Protein AF-A0A2T6GJI1-F1 (afdb_monomer_lite)

pLDDT: mean 80.21, std 15.68, range [46.25, 97.94]

Secondary structure (DSSP, 8-state):
--HHHHHHHHHHHHHHHTTSSS---EEEE------TTT--SGGGS-TT-EEEEEEEETTEEEEEEEETTTS-HHHHHHHHHHHHHHHHHHH-S-S-PPPEEEEEESSPPTTPEEP-PPPTT--HHHHHHHHHHHHHHHHHH--

Sequence (143 aa):
MSIKSLKAELQRIAQKIGAADETVLLIVLAVIRANVSELKTEEDFPKTAGHHADYRIQGRNVSLFFPFAEMDSDQCEQMAKAIIVHTRQVERAGRNPQVGILEMRVSAAEGAWIVTWPPEGVTVEQHAAEQYRLIVEARNEHP

Structure (mmCIF, N/CA/C/O backbone):
data_AF-A0A2T6GJI1-F1
#
_entry.id   AF-A0A2T6GJI1-F1
#
loop_
_atom_site.group_PDB
_atom_site.id
_atom_site.type_symbol
_atom_site.label_atom_id
_atom_site.label_alt_id
_atom_site.label_comp_id
_atom_site.label_asym_id
_atom_site.label_entity_id
_atom_site.label_seq_id
_atom_site.pdbx_PDB_ins_code
_atom_site.Cartn_x
_atom_site.Cartn_y
_atom_site.Cartn_z
_atom_site.occupancy
_atom_site.B_iso_or_equiv
_atom_site.auth_seq_id
_atom_site.auth_comp_id
_atom_site.auth_asym_id
_atom_site.auth_atom_id
_atom_site.pdbx_PDB_model_num
ATOM 1 N N . MET A 1 1 ? 25.990 1.346 15.422 1.00 55.34 1 MET A N 1
ATOM 2 C CA . MET A 1 1 ? 24.516 1.208 15.495 1.00 55.34 1 MET A CA 1
ATOM 3 C C . MET A 1 1 ? 24.076 0.344 14.317 1.00 55.34 1 MET A C 1
ATOM 5 O O . MET A 1 1 ? 24.606 0.552 13.236 1.00 55.34 1 MET A O 1
ATOM 9 N N . SER A 1 2 ? 23.216 -0.661 14.506 1.00 75.62 2 SER A N 1
ATOM 10 C CA . SER A 1 2 ? 22.796 -1.540 13.397 1.00 75.62 2 SER A CA 1
ATOM 11 C C . SER A 1 2 ? 21.631 -0.927 12.607 1.00 75.62 2 SER A C 1
ATOM 13 O O . SER A 1 2 ? 20.851 -0.165 13.177 1.00 75.62 2 SER A O 1
ATOM 15 N N . ILE A 1 3 ? 21.454 -1.301 11.333 1.00 69.69 3 ILE A N 1
ATOM 16 C CA . ILE A 1 3 ? 20.272 -0.918 10.530 1.00 69.69 3 ILE A CA 1
ATOM 17 C C . ILE A 1 3 ? 18.975 -1.321 11.242 1.00 69.69 3 ILE A C 1
ATOM 19 O O . ILE A 1 3 ? 18.014 -0.560 11.264 1.00 69.69 3 ILE A O 1
ATOM 23 N N . LYS A 1 4 ? 18.967 -2.488 11.899 1.00 70.44 4 LYS A N 1
ATOM 24 C CA . LYS A 1 4 ? 17.832 -2.957 12.702 1.00 70.44 4 LYS A CA 1
ATOM 25 C C . LYS A 1 4 ? 17.508 -1.994 13.851 1.00 70.44 4 LYS A C 1
ATOM 27 O O . LYS A 1 4 ? 16.344 -1.701 14.091 1.00 70.44 4 LYS A O 1
ATOM 32 N N . SER A 1 5 ? 18.533 -1.482 14.532 1.00 70.19 5 SER A N 1
ATOM 33 C CA . SER A 1 5 ? 18.380 -0.506 15.619 1.00 70.19 5 SER A CA 1
ATOM 34 C C . SER A 1 5 ? 17.867 0.844 15.109 1.00 70.19 5 SER A C 1
ATOM 36 O O . SER A 1 5 ? 17.017 1.441 15.756 1.00 70.19 5 SER A O 1
ATOM 38 N N . LEU A 1 6 ? 18.336 1.299 13.940 1.00 73.06 6 LEU A N 1
ATOM 39 C CA . LEU A 1 6 ? 17.860 2.536 13.312 1.00 73.06 6 LEU A CA 1
ATOM 40 C C . LEU A 1 6 ? 16.391 2.427 12.879 1.00 73.06 6 LEU A C 1
ATOM 42 O O . LEU A 1 6 ? 15.604 3.320 13.178 1.00 73.06 6 LEU A O 1
ATOM 46 N N . LYS A 1 7 ? 16.004 1.313 12.239 1.00 71.38 7 LYS A N 1
ATOM 47 C CA . LYS A 1 7 ? 14.605 1.038 11.870 1.00 71.38 7 LYS A CA 1
ATOM 48 C C . LYS A 1 7 ? 13.686 1.062 13.093 1.00 71.38 7 LYS A C 1
ATOM 50 O O . LYS A 1 7 ? 12.676 1.756 13.083 1.00 71.38 7 LYS A O 1
ATOM 55 N N . ALA A 1 8 ? 14.069 0.362 14.162 1.00 76.56 8 ALA A N 1
ATOM 56 C CA . ALA A 1 8 ? 13.293 0.327 15.401 1.00 76.56 8 ALA A CA 1
ATOM 57 C C . ALA A 1 8 ? 13.140 1.722 16.032 1.00 76.56 8 ALA A C 1
ATOM 59 O O . ALA A 1 8 ? 12.070 2.071 16.527 1.00 76.56 8 ALA A O 1
ATOM 60 N N . GLU A 1 9 ? 14.191 2.540 15.984 1.00 76.75 9 GLU A N 1
ATOM 61 C CA . GLU A 1 9 ? 14.157 3.897 16.525 1.00 76.75 9 GLU A CA 1
ATOM 62 C C . GLU A 1 9 ? 13.273 4.835 15.692 1.00 76.75 9 GLU A C 1
ATOM 64 O O . GLU A 1 9 ? 12.490 5.599 16.255 1.00 76.75 9 GLU A O 1
ATOM 69 N N . LEU A 1 10 ? 13.321 4.731 14.361 1.00 75.56 10 LEU A N 1
ATOM 70 C CA . LEU A 1 10 ? 12.431 5.473 13.467 1.00 75.56 10 LEU A CA 1
ATOM 71 C C . LEU A 1 10 ? 10.966 5.079 13.666 1.00 75.56 10 LEU A C 1
ATOM 73 O O . LEU A 1 10 ? 10.119 5.960 13.779 1.00 75.56 10 LEU A O 1
ATOM 77 N N . GLN A 1 11 ? 10.670 3.783 13.798 1.00 72.44 11 GLN A N 1
ATOM 78 C CA . GLN A 1 11 ? 9.326 3.298 14.132 1.00 72.44 11 GLN A CA 1
ATOM 79 C C . GLN A 1 11 ? 8.842 3.870 15.474 1.00 72.44 11 GLN A C 1
ATOM 81 O O . GLN A 1 11 ? 7.715 4.357 15.582 1.00 72.44 11 GLN A O 1
ATOM 86 N N . ARG A 1 12 ? 9.7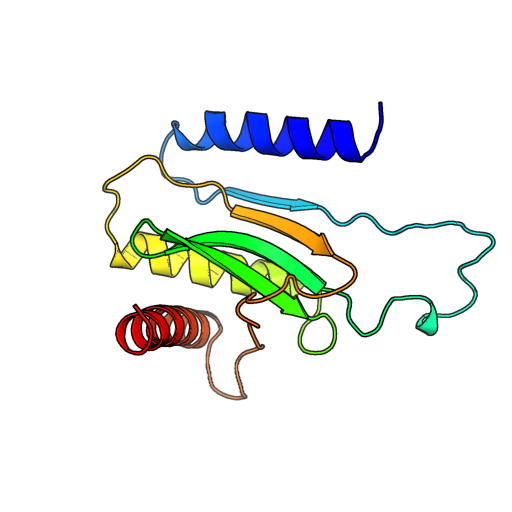11 3.884 16.493 1.00 75.88 12 ARG A N 1
ATOM 87 C CA . ARG A 1 12 ? 9.413 4.453 17.815 1.00 75.88 12 ARG A CA 1
ATOM 88 C C . ARG A 1 12 ? 9.153 5.961 17.757 1.00 75.88 12 ARG A C 1
ATOM 90 O O . ARG A 1 12 ? 8.267 6.455 18.451 1.00 75.88 12 ARG A O 1
ATOM 97 N N . ILE A 1 13 ? 9.922 6.704 16.962 1.00 75.19 13 ILE A N 1
ATOM 98 C CA . ILE A 1 13 ? 9.742 8.151 16.775 1.00 75.19 13 ILE A CA 1
ATOM 99 C C . ILE A 1 13 ? 8.456 8.434 15.991 1.00 75.19 13 ILE A C 1
ATOM 101 O O . ILE A 1 13 ? 7.673 9.286 16.403 1.00 75.19 13 ILE A O 1
ATOM 105 N N . ALA A 1 14 ? 8.184 7.683 14.925 1.00 70.75 14 ALA A N 1
ATOM 106 C CA . ALA A 1 14 ? 6.967 7.796 14.126 1.00 70.75 14 ALA A CA 1
ATOM 107 C C . ALA A 1 14 ? 5.696 7.620 14.977 1.00 70.75 14 ALA A C 1
ATOM 109 O O . ALA A 1 14 ? 4.764 8.416 14.875 1.00 70.75 14 ALA A O 1
ATOM 110 N N . GLN A 1 15 ? 5.690 6.650 15.898 1.00 67.50 15 GLN A N 1
ATOM 111 C CA . GLN A 1 15 ? 4.593 6.463 16.858 1.00 67.50 15 GLN A CA 1
ATOM 112 C C . GLN A 1 15 ? 4.361 7.681 17.767 1.00 67.50 15 GLN A C 1
ATOM 114 O O . GLN A 1 15 ? 3.228 7.925 18.174 1.00 67.50 15 GLN A O 1
ATOM 119 N N . LYS A 1 16 ? 5.410 8.454 18.080 1.00 67.62 16 LYS A N 1
ATOM 120 C CA . LYS A 1 16 ? 5.301 9.692 18.869 1.00 67.62 16 LYS A CA 1
ATOM 121 C C . LYS A 1 16 ? 4.834 10.885 18.036 1.00 67.62 16 LYS A C 1
ATOM 123 O O . LYS A 1 16 ? 4.122 11.731 18.564 1.00 67.62 16 LYS A O 1
ATOM 128 N N . ILE A 1 17 ? 5.232 10.960 16.762 1.00 66.62 17 ILE A N 1
ATOM 129 C CA . ILE A 1 17 ? 4.859 12.061 15.856 1.00 66.62 17 ILE A CA 1
ATOM 130 C C . ILE A 1 17 ? 3.382 11.987 15.456 1.00 66.62 17 ILE A C 1
ATOM 132 O O . ILE A 1 17 ? 2.751 13.029 15.325 1.00 66.62 17 ILE A O 1
ATOM 136 N N . GLY A 1 18 ? 2.792 10.788 15.371 1.00 55.28 18 GLY A N 1
ATOM 137 C CA . GLY A 1 18 ? 1.354 10.591 15.119 1.00 55.28 18 GLY A CA 1
ATOM 138 C C . GLY A 1 18 ? 0.394 11.202 16.160 1.00 55.28 18 GLY A C 1
ATOM 139 O O . GLY A 1 18 ? -0.801 10.925 16.120 1.00 55.28 18 GLY A O 1
ATOM 140 N N . ALA A 1 19 ? 0.901 11.998 17.108 1.00 51.59 19 ALA A N 1
ATOM 141 C CA . ALA A 1 19 ? 0.148 12.761 18.099 1.00 51.59 19 ALA A CA 1
ATOM 142 C C . ALA A 1 19 ? 0.128 14.288 17.839 1.00 51.59 19 ALA A C 1
ATOM 144 O O . ALA A 1 19 ? -0.536 14.997 18.588 1.00 51.59 19 ALA A O 1
ATOM 145 N N . ALA A 1 20 ? 0.836 14.799 16.820 1.00 47.22 20 ALA A N 1
ATOM 146 C CA . ALA A 1 20 ? 0.868 16.223 16.459 1.00 47.22 20 ALA A CA 1
ATOM 147 C C . ALA A 1 20 ? 0.241 16.470 15.068 1.00 47.22 20 ALA A C 1
ATOM 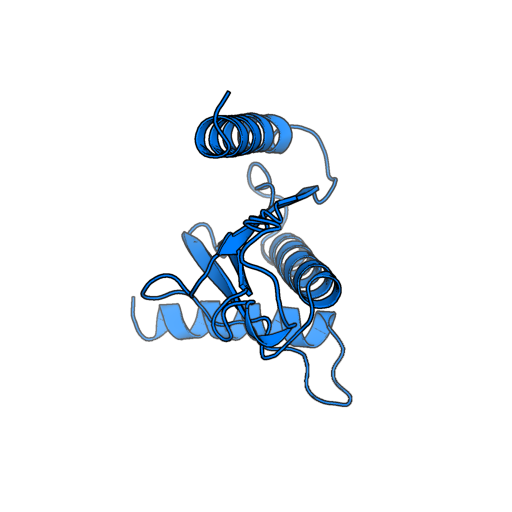149 O O . ALA A 1 20 ? 0.322 15.616 14.189 1.00 47.22 20 ALA A O 1
ATOM 150 N N . ASP A 1 21 ? -0.412 17.622 14.903 1.00 47.50 21 ASP A N 1
ATOM 151 C CA . ASP A 1 21 ? -1.458 17.926 13.913 1.00 47.50 21 ASP A CA 1
ATOM 152 C C . ASP A 1 21 ? -1.243 17.564 12.421 1.00 47.50 21 ASP A C 1
ATOM 154 O O . ASP A 1 21 ? -0.152 17.625 11.852 1.00 47.50 21 ASP A O 1
ATOM 158 N N . GLU A 1 22 ? -2.397 17.240 11.815 1.00 51.19 22 GLU A N 1
ATOM 159 C CA . GLU A 1 22 ? -2.880 17.140 10.420 1.00 51.19 22 GLU A CA 1
ATOM 160 C C . GLU A 1 22 ? -1.994 16.725 9.231 1.00 51.19 22 GLU A C 1
ATOM 162 O O . GLU A 1 22 ? -2.551 16.353 8.194 1.00 51.19 22 GLU A O 1
ATOM 167 N N . THR A 1 23 ? -0.674 16.636 9.324 1.00 55.69 23 THR A N 1
ATOM 168 C CA . THR A 1 23 ? 0.161 16.336 8.146 1.00 55.69 23 THR A CA 1
ATOM 169 C C . THR A 1 23 ? 0.249 14.823 7.898 1.00 55.69 23 THR A C 1
ATOM 171 O O . THR A 1 23 ? 0.520 14.051 8.816 1.00 55.69 23 THR A O 1
ATOM 174 N N . VAL A 1 24 ? -0.007 14.345 6.669 1.00 57.56 24 VAL A N 1
ATOM 175 C CA . VAL A 1 24 ? 0.279 12.937 6.312 1.00 57.56 24 VAL A CA 1
ATOM 176 C C . VAL A 1 24 ? 1.791 12.747 6.339 1.00 57.56 24 VAL A C 1
ATOM 178 O O . VAL A 1 24 ? 2.489 13.311 5.500 1.00 57.56 24 VAL A O 1
ATOM 181 N N . LEU A 1 25 ? 2.287 11.956 7.291 1.00 63.69 25 LEU A N 1
ATOM 182 C CA . LEU A 1 25 ? 3.699 11.600 7.375 1.00 63.69 25 LEU A CA 1
ATOM 183 C C . LEU A 1 25 ? 3.911 10.184 6.831 1.00 63.69 25 LEU A C 1
ATOM 185 O O . LEU A 1 25 ? 3.296 9.228 7.314 1.00 63.69 25 LEU A O 1
ATOM 189 N N . LEU A 1 26 ? 4.794 10.075 5.838 1.00 69.06 26 LEU A N 1
ATOM 190 C CA . LEU A 1 26 ? 5.273 8.822 5.268 1.00 69.06 26 LEU A CA 1
ATOM 191 C C . LEU A 1 26 ? 6.799 8.779 5.386 1.00 69.06 26 LEU A C 1
ATOM 193 O O . LEU A 1 26 ? 7.473 9.731 5.002 1.00 69.06 26 LEU A O 1
ATOM 197 N N . ILE A 1 27 ? 7.336 7.696 5.943 1.00 74.00 27 ILE A N 1
ATOM 198 C CA . ILE A 1 27 ? 8.782 7.471 6.049 1.00 74.00 27 ILE A CA 1
ATOM 199 C C . ILE A 1 27 ? 9.154 6.341 5.094 1.00 74.00 27 ILE A C 1
ATOM 201 O O . ILE A 1 27 ? 8.686 5.221 5.280 1.00 74.00 27 ILE A O 1
ATOM 205 N N . VAL A 1 28 ? 10.012 6.614 4.111 1.00 72.38 28 VAL A N 1
ATOM 206 C CA . VAL A 1 28 ? 10.530 5.601 3.179 1.00 72.38 28 VAL A CA 1
ATOM 207 C C . VAL A 1 28 ? 11.923 5.153 3.624 1.00 72.38 28 VAL A C 1
ATOM 209 O O . VAL A 1 28 ? 12.819 5.965 3.845 1.00 72.38 28 VAL A O 1
ATOM 212 N N . LEU A 1 29 ? 12.110 3.842 3.767 1.00 70.38 29 LEU A N 1
ATOM 213 C CA . LEU A 1 29 ? 13.352 3.197 4.178 1.00 70.38 29 LEU A CA 1
ATOM 214 C C . LEU A 1 29 ? 13.801 2.198 3.116 1.00 70.38 29 LEU A C 1
ATOM 216 O O . LEU A 1 29 ? 13.494 1.004 3.176 1.00 70.38 29 LEU A O 1
ATOM 220 N N . ALA A 1 30 ? 14.594 2.694 2.171 1.00 61.91 30 ALA A N 1
ATOM 221 C CA . ALA A 1 30 ? 15.314 1.874 1.211 1.00 61.91 30 ALA A CA 1
ATOM 222 C C . ALA A 1 30 ? 16.679 1.473 1.794 1.00 61.91 30 ALA A C 1
ATOM 224 O O . ALA A 1 30 ? 17.522 2.319 2.088 1.00 61.91 30 ALA A O 1
ATOM 225 N N . VAL A 1 31 ? 16.904 0.170 1.984 1.00 60.94 31 VAL A N 1
ATOM 226 C CA . VAL A 1 31 ? 18.206 -0.372 2.401 1.00 60.94 31 VAL A CA 1
ATOM 227 C C . VAL A 1 31 ? 18.680 -1.342 1.337 1.00 60.94 31 VAL A C 1
ATOM 229 O O . VAL A 1 31 ? 18.322 -2.516 1.357 1.00 60.94 31 VAL A O 1
ATOM 232 N N . ILE A 1 32 ? 19.513 -0.863 0.422 1.00 57.09 32 ILE A N 1
ATOM 233 C CA . ILE A 1 32 ? 20.169 -1.720 -0.563 1.00 57.09 32 ILE A CA 1
ATOM 234 C C . ILE A 1 32 ? 21.382 -2.357 0.124 1.00 57.09 32 ILE A C 1
ATOM 236 O O . ILE A 1 32 ? 22.234 -1.651 0.669 1.00 57.09 32 ILE A O 1
ATOM 240 N N . ARG A 1 33 ? 21.479 -3.695 0.128 1.00 51.28 33 ARG A N 1
ATOM 241 C CA . ARG A 1 33 ? 22.746 -4.372 0.448 1.00 51.28 33 ARG A CA 1
ATOM 242 C C . ARG A 1 33 ? 23.721 -4.080 -0.692 1.00 51.28 33 ARG A C 1
ATOM 244 O O . ARG A 1 33 ? 23.809 -4.835 -1.647 1.00 51.28 33 ARG A O 1
ATOM 251 N N . ALA A 1 34 ? 24.448 -2.976 -0.589 1.00 46.25 34 ALA A N 1
ATOM 252 C CA . ALA A 1 34 ? 25.536 -2.665 -1.499 1.00 46.25 34 ALA A CA 1
ATOM 253 C C . ALA A 1 34 ? 26.824 -3.328 -0.996 1.00 46.25 34 ALA A C 1
ATOM 255 O O . ALA A 1 34 ? 27.715 -2.657 -0.477 1.00 46.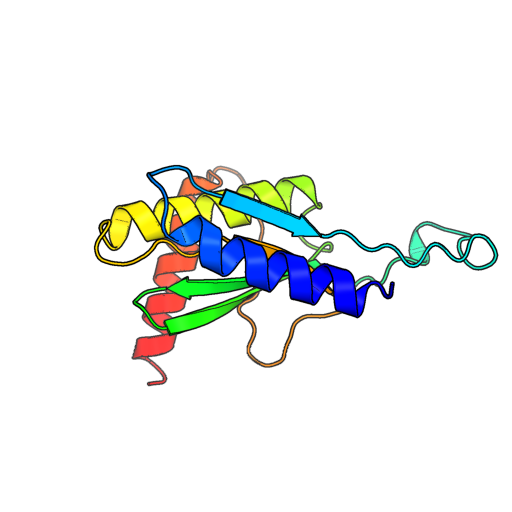25 34 ALA A O 1
ATOM 256 N N . ASN A 1 35 ? 26.934 -4.656 -1.113 1.00 54.28 35 ASN A N 1
ATOM 257 C CA . ASN A 1 35 ? 28.275 -5.224 -1.175 1.00 54.28 35 ASN A CA 1
ATOM 258 C C . ASN A 1 35 ? 28.793 -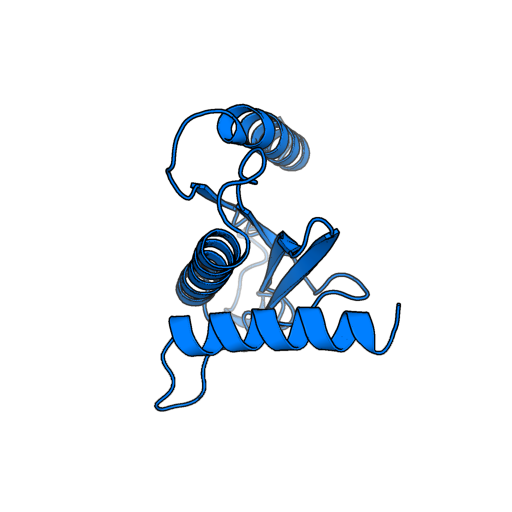4.935 -2.588 1.00 54.28 35 ASN A C 1
ATOM 260 O O . ASN A 1 35 ? 28.404 -5.588 -3.549 1.00 54.28 35 ASN A O 1
ATOM 264 N N . VAL A 1 36 ? 29.638 -3.912 -2.717 1.00 51.28 36 VAL A N 1
ATOM 265 C CA . VAL A 1 36 ? 30.195 -3.446 -4.002 1.00 51.28 36 VAL A CA 1
ATOM 266 C C . VAL A 1 36 ? 30.945 -4.567 -4.741 1.00 51.28 36 VAL A C 1
ATOM 268 O O . VAL A 1 36 ? 31.094 -4.514 -5.954 1.00 51.28 36 VAL A O 1
ATOM 271 N N . SER A 1 37 ? 31.376 -5.616 -4.029 1.00 56.41 37 SER A N 1
ATOM 272 C CA . SER A 1 37 ? 32.000 -6.803 -4.631 1.00 56.41 37 SER A CA 1
ATOM 273 C C . SER A 1 37 ? 31.014 -7.819 -5.239 1.00 56.41 37 SER A C 1
ATOM 275 O O . SER A 1 37 ? 31.442 -8.695 -5.992 1.00 56.41 37 SER A O 1
ATOM 277 N N . GLU A 1 38 ? 29.715 -7.693 -4.951 1.00 51.06 38 GLU A N 1
ATOM 278 C CA . GLU A 1 38 ? 28.645 -8.605 -5.392 1.00 51.06 38 GLU A CA 1
ATOM 279 C C . GLU A 1 38 ? 27.714 -7.989 -6.446 1.00 51.06 38 GLU A C 1
ATOM 281 O O . GLU A 1 38 ? 27.052 -8.738 -7.148 1.00 51.06 38 GLU A O 1
ATOM 286 N N . LEU A 1 39 ? 27.691 -6.660 -6.601 1.00 52.53 39 LEU A N 1
ATOM 287 C CA . LEU A 1 39 ? 26.879 -5.973 -7.612 1.00 52.53 39 LEU A CA 1
ATOM 288 C C . LEU A 1 39 ? 27.620 -5.943 -8.954 1.00 52.53 39 LEU A C 1
ATOM 290 O O . LEU A 1 39 ? 28.476 -5.085 -9.180 1.00 52.53 39 LEU A O 1
ATOM 294 N N . LYS A 1 40 ? 27.316 -6.895 -9.837 1.00 53.16 40 LYS A N 1
ATOM 295 C CA . LYS A 1 40 ? 27.891 -6.980 -11.189 1.00 53.16 40 LYS A CA 1
ATOM 296 C C . LYS A 1 40 ? 26.880 -6.629 -12.279 1.00 53.16 40 LYS A C 1
ATOM 298 O O . LYS A 1 40 ? 27.308 -6.223 -13.357 1.00 53.16 40 LYS A O 1
ATOM 303 N N . THR A 1 41 ? 25.577 -6.729 -12.006 1.00 53.41 41 THR A N 1
ATOM 304 C CA . THR A 1 41 ? 24.494 -6.461 -12.971 1.00 53.41 41 THR A CA 1
ATOM 305 C C . THR A 1 41 ? 23.198 -6.021 -12.273 1.00 53.41 41 THR A C 1
ATOM 307 O O . THR A 1 41 ? 22.984 -6.350 -11.112 1.00 53.41 41 THR A O 1
ATOM 310 N N . GLU A 1 42 ? 22.285 -5.327 -12.972 1.00 51.00 42 GLU A N 1
ATOM 311 C CA . GLU A 1 42 ? 20.935 -4.987 -12.455 1.00 51.00 42 GLU A CA 1
ATOM 312 C C . GLU A 1 42 ? 20.132 -6.218 -11.978 1.00 51.00 42 GLU A C 1
ATOM 314 O O . GLU A 1 42 ? 19.257 -6.100 -11.123 1.00 51.00 42 GLU A O 1
ATOM 319 N N . GLU A 1 43 ? 20.472 -7.412 -12.469 1.00 53.06 43 GLU A N 1
ATOM 320 C CA . GLU A 1 43 ? 19.871 -8.699 -12.094 1.00 53.06 43 GLU A CA 1
ATOM 321 C C . GLU A 1 43 ? 20.144 -9.127 -10.639 1.00 53.06 43 GLU A C 1
ATOM 323 O O . GLU A 1 43 ? 19.492 -10.047 -10.144 1.00 53.06 43 GLU A O 1
ATOM 328 N N . ASP A 1 44 ? 21.061 -8.448 -9.940 1.00 55.09 44 ASP A N 1
ATOM 329 C CA . ASP A 1 44 ? 21.391 -8.712 -8.533 1.00 55.09 44 ASP A CA 1
ATOM 330 C C . ASP A 1 44 ? 20.320 -8.177 -7.556 1.00 55.09 44 ASP A C 1
ATOM 332 O O . ASP A 1 44 ? 20.339 -8.491 -6.360 1.00 55.09 44 ASP A O 1
ATOM 336 N N . PHE A 1 45 ? 19.347 -7.394 -8.042 1.00 57.72 45 PHE A N 1
ATOM 337 C CA . PHE A 1 45 ? 18.178 -7.011 -7.253 1.00 57.72 45 PHE A CA 1
ATOM 338 C C . PHE A 1 45 ? 17.155 -8.159 -7.203 1.00 57.72 45 PHE A C 1
ATOM 340 O O . PHE A 1 45 ? 16.783 -8.705 -8.245 1.00 57.72 45 PHE A O 1
ATOM 347 N N . PRO A 1 46 ? 16.640 -8.537 -6.014 1.00 64.38 46 PRO A N 1
ATOM 348 C CA . PRO A 1 46 ? 15.651 -9.602 -5.925 1.00 64.38 46 PRO A CA 1
ATOM 349 C C . PRO A 1 46 ? 14.404 -9.218 -6.726 1.00 64.38 46 PRO A C 1
ATOM 351 O O . PRO A 1 46 ? 13.745 -8.232 -6.409 1.00 64.38 46 PRO A O 1
ATOM 354 N N . LYS A 1 47 ? 14.038 -10.030 -7.723 1.00 70.50 47 LYS A N 1
ATOM 355 C CA . LYS A 1 47 ? 12.844 -9.813 -8.569 1.00 70.50 47 LYS A CA 1
ATOM 356 C C . LYS A 1 47 ? 11.527 -9.817 -7.783 1.00 70.50 47 LYS A C 1
ATOM 358 O O . LYS A 1 47 ? 10.502 -9.373 -8.279 1.00 70.50 47 LYS A O 1
ATOM 363 N N . THR A 1 48 ? 11.560 -10.339 -6.559 1.00 81.44 48 THR A N 1
ATOM 364 C CA . THR A 1 48 ? 10.439 -10.387 -5.614 1.00 81.44 48 THR A CA 1
ATOM 365 C C . THR A 1 48 ? 10.446 -9.231 -4.616 1.00 81.44 48 THR A C 1
ATOM 367 O O . THR A 1 48 ? 9.578 -9.187 -3.744 1.00 81.44 48 THR A O 1
ATOM 370 N N . ALA A 1 49 ? 11.439 -8.339 -4.681 1.00 86.94 49 ALA A N 1
ATOM 371 C CA . ALA A 1 49 ? 11.553 -7.222 -3.760 1.00 86.94 49 ALA A CA 1
ATOM 372 C C . ALA A 1 49 ? 10.451 -6.188 -3.994 1.00 86.94 49 ALA A C 1
ATOM 374 O O . ALA A 1 49 ? 9.861 -6.084 -5.068 1.00 86.94 49 ALA A O 1
ATOM 375 N N . GLY A 1 50 ? 10.191 -5.413 -2.955 1.00 90.44 50 GLY A N 1
ATOM 376 C CA . GLY A 1 50 ? 9.207 -4.350 -2.983 1.00 90.44 50 GLY A CA 1
ATOM 377 C C . GLY A 1 50 ? 9.220 -3.563 -1.688 1.00 90.44 50 GLY A C 1
ATOM 378 O O . GLY A 1 50 ? 9.936 -3.901 -0.736 1.00 90.44 50 GLY A O 1
ATOM 379 N N . HIS A 1 51 ? 8.402 -2.521 -1.638 1.00 92.62 51 HIS A N 1
ATOM 380 C CA . HIS A 1 51 ? 8.124 -1.830 -0.387 1.00 92.62 51 HIS A CA 1
ATOM 381 C C . HIS A 1 51 ? 7.040 -2.555 0.398 1.00 92.62 51 HIS A C 1
ATOM 383 O O . HIS A 1 51 ? 6.136 -3.175 -0.151 1.00 92.62 51 HIS A O 1
ATOM 389 N N . HIS A 1 52 ? 7.131 -2.475 1.714 1.00 93.44 52 HIS A N 1
ATOM 390 C CA . HIS A 1 52 ? 6.179 -3.035 2.656 1.00 93.44 52 HIS A CA 1
ATOM 391 C C . HIS A 1 52 ? 5.743 -1.948 3.627 1.00 93.44 52 HIS A C 1
ATOM 393 O O . HIS A 1 52 ? 6.583 -1.196 4.116 1.00 93.44 52 HIS A O 1
ATOM 399 N N . ALA A 1 53 ? 4.449 -1.880 3.920 1.00 92.94 53 ALA A N 1
ATOM 400 C CA . ALA A 1 53 ? 3.916 -0.966 4.915 1.00 92.94 53 ALA A CA 1
ATOM 401 C C . ALA A 1 53 ? 2.821 -1.638 5.739 1.00 92.94 53 ALA A C 1
ATOM 403 O O . ALA A 1 53 ? 1.842 -2.138 5.192 1.00 92.94 53 ALA A O 1
ATOM 404 N N . ASP A 1 54 ? 2.951 -1.588 7.062 1.00 92.00 54 ASP A N 1
ATOM 405 C CA . ASP A 1 54 ? 1.846 -1.917 7.958 1.00 92.00 54 ASP A CA 1
ATOM 406 C C . ASP A 1 54 ? 1.022 -0.650 8.214 1.00 92.00 54 ASP A C 1
ATOM 408 O O . ASP A 1 54 ? 1.519 0.312 8.808 1.00 92.00 54 ASP A O 1
ATOM 412 N N . TY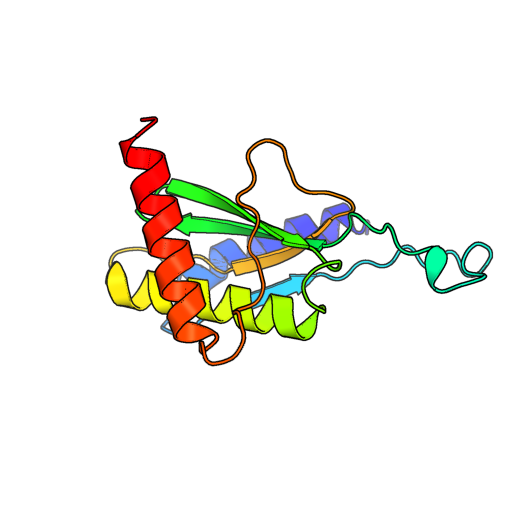R A 1 55 ? -0.242 -0.636 7.785 1.00 91.81 55 TYR A N 1
ATOM 413 C CA . TYR A 1 55 ? -1.139 0.511 7.962 1.00 91.81 55 TYR A CA 1
ATOM 414 C C . TYR A 1 55 ? -2.513 0.093 8.487 1.00 91.81 55 TYR A C 1
ATOM 416 O O . TYR A 1 55 ? -3.040 -0.959 8.126 1.00 91.81 55 TYR A O 1
ATOM 424 N N . ARG A 1 56 ? -3.109 0.904 9.368 1.00 90.88 56 ARG A N 1
ATOM 425 C CA . ARG A 1 56 ? -4.463 0.654 9.875 1.00 90.88 56 ARG A CA 1
ATOM 426 C C . ARG A 1 56 ? -5.504 1.081 8.848 1.00 90.88 56 ARG A C 1
ATOM 428 O O . ARG A 1 56 ? -5.570 2.249 8.492 1.00 90.88 56 ARG A O 1
ATOM 435 N N . ILE A 1 57 ? -6.351 0.128 8.474 1.00 91.06 57 ILE A N 1
ATOM 436 C CA . ILE A 1 57 ? -7.585 0.332 7.712 1.00 91.06 57 ILE A CA 1
ATOM 437 C C . ILE A 1 57 ? -8.731 -0.200 8.577 1.00 91.06 57 ILE A C 1
ATOM 439 O O . ILE A 1 57 ? -8.656 -1.320 9.089 1.00 91.06 57 ILE A O 1
ATOM 443 N N . GLN A 1 58 ? -9.759 0.607 8.808 1.00 89.06 58 GLN A N 1
ATOM 444 C CA . GLN A 1 58 ? -10.884 0.385 9.719 1.00 89.06 58 GLN A CA 1
ATOM 445 C C . GLN A 1 58 ? -10.439 -0.079 11.115 1.00 89.06 58 GLN A C 1
ATOM 447 O O . GLN A 1 58 ? -10.991 -0.999 11.719 1.00 89.06 58 GLN A O 1
ATOM 452 N N . GLY A 1 59 ? -9.367 0.534 11.626 1.00 86.12 59 GLY A N 1
ATOM 453 C CA . GLY A 1 59 ? -8.791 0.223 12.937 1.00 86.12 59 GLY A CA 1
ATOM 454 C C . GLY A 1 59 ? -8.035 -1.110 13.047 1.00 86.12 59 GLY A C 1
ATOM 455 O O . GLY A 1 59 ? -7.507 -1.392 14.122 1.00 86.12 59 GLY A O 1
ATOM 456 N N . ARG A 1 60 ? -7.930 -1.903 11.972 1.00 89.00 60 ARG A N 1
ATOM 457 C CA . ARG A 1 60 ? -7.164 -3.161 11.922 1.00 89.00 60 ARG A CA 1
ATOM 458 C C . ARG A 1 60 ? -5.921 -2.994 11.045 1.00 89.00 60 ARG A C 1
ATOM 460 O O . ARG A 1 60 ? -6.020 -2.442 9.948 1.00 89.00 60 ARG A O 1
ATOM 467 N N . ASN A 1 61 ? -4.771 -3.497 11.495 1.00 89.94 61 ASN A N 1
ATOM 468 C CA . ASN A 1 61 ? -3.542 -3.479 10.694 1.00 89.94 61 ASN A CA 1
ATOM 469 C C . ASN A 1 61 ? -3.713 -4.302 9.407 1.00 89.94 61 ASN A C 1
ATOM 471 O O . ASN A 1 61 ? -4.255 -5.407 9.436 1.00 89.94 61 ASN A O 1
ATOM 475 N N . VAL A 1 62 ? -3.238 -3.750 8.295 1.00 93.12 62 VAL A N 1
ATOM 476 C CA . VAL A 1 62 ? -3.057 -4.418 7.005 1.00 93.12 62 VAL A CA 1
ATOM 477 C C . VAL A 1 62 ? -1.579 -4.362 6.676 1.00 93.12 62 VAL A C 1
ATOM 479 O O . VAL A 1 62 ? -0.989 -3.284 6.696 1.00 93.12 62 VAL A O 1
ATOM 482 N N . SER A 1 63 ? -1.010 -5.515 6.347 1.00 94.81 63 SER A N 1
ATOM 483 C CA . SER A 1 63 ? 0.314 -5.600 5.743 1.00 94.81 63 SER A CA 1
ATOM 484 C C . SER A 1 63 ? 0.161 -5.362 4.242 1.00 94.81 63 SER A C 1
ATOM 486 O O . SER A 1 63 ? -0.370 -6.223 3.549 1.00 94.81 63 SER A O 1
ATOM 488 N N . LEU A 1 64 ? 0.580 -4.199 3.750 1.00 96.62 64 LEU A N 1
ATOM 489 C CA . LEU A 1 64 ? 0.568 -3.829 2.332 1.00 96.62 64 LEU A CA 1
ATOM 490 C C . LEU A 1 64 ? 1.940 -4.119 1.720 1.00 96.62 64 LEU A C 1
ATOM 492 O O . LEU A 1 64 ? 2.965 -3.785 2.319 1.00 96.62 64 LEU A O 1
ATOM 496 N N . PHE A 1 65 ? 1.975 -4.711 0.530 1.00 96.31 65 PHE A N 1
ATOM 497 C CA . PHE A 1 65 ? 3.207 -4.942 -0.220 1.00 96.31 65 PHE A CA 1
ATOM 498 C C . PHE A 1 65 ? 3.107 -4.367 -1.634 1.00 96.31 65 PHE A C 1
ATOM 500 O O . PHE A 1 65 ? 2.145 -4.638 -2.346 1.00 96.31 65 PHE A O 1
ATOM 507 N N . PHE A 1 66 ? 4.119 -3.600 -2.030 1.00 95.56 66 PHE A N 1
ATOM 508 C CA . PHE A 1 66 ? 4.224 -2.881 -3.296 1.00 95.56 66 PHE A CA 1
ATOM 509 C C . PHE A 1 66 ? 5.417 -3.463 -4.077 1.00 95.56 66 PHE A C 1
ATOM 511 O O . PHE A 1 66 ? 6.563 -3.086 -3.808 1.00 95.56 66 PHE A O 1
ATOM 518 N N . PRO A 1 67 ? 5.194 -4.459 -4.952 1.00 92.62 67 PRO A N 1
ATOM 519 C CA . PRO A 1 67 ? 6.263 -5.182 -5.632 1.00 92.62 67 PRO A CA 1
ATOM 520 C C . PRO A 1 67 ? 6.949 -4.320 -6.697 1.00 92.62 67 PRO A C 1
ATOM 522 O O . PRO A 1 67 ? 6.284 -3.717 -7.536 1.00 92.62 67 PRO A O 1
ATOM 525 N N . PHE A 1 68 ? 8.284 -4.366 -6.745 1.00 89.69 68 PHE A N 1
ATOM 526 C CA . PHE A 1 68 ? 9.068 -3.667 -7.772 1.00 89.69 68 PHE A CA 1
ATOM 527 C C . PHE A 1 68 ? 8.918 -4.247 -9.182 1.00 89.69 68 PHE A C 1
ATOM 529 O O . PHE A 1 68 ? 9.339 -3.629 -10.154 1.00 89.69 68 PHE A O 1
ATOM 536 N N . ALA A 1 69 ? 8.299 -5.423 -9.303 1.00 87.38 69 ALA A N 1
ATOM 537 C CA . ALA A 1 69 ? 7.900 -5.980 -10.590 1.00 87.38 69 ALA A CA 1
ATOM 538 C C . ALA A 1 69 ? 6.729 -5.216 -11.239 1.00 87.38 69 ALA A C 1
ATOM 540 O O . ALA A 1 69 ? 6.584 -5.272 -12.455 1.00 87.38 69 ALA A O 1
ATOM 541 N N . GLU A 1 70 ? 5.908 -4.522 -10.442 1.00 86.94 70 GLU A N 1
ATOM 542 C CA . GLU A 1 70 ? 4.708 -3.812 -10.914 1.00 86.94 70 GLU A CA 1
ATOM 543 C C . GLU A 1 70 ? 4.893 -2.292 -10.947 1.00 86.94 70 GLU A C 1
ATOM 545 O O . GLU A 1 70 ? 4.245 -1.609 -11.735 1.00 86.94 70 GLU A O 1
ATOM 550 N N . MET A 1 71 ? 5.733 -1.749 -10.063 1.00 90.25 71 MET A N 1
ATOM 551 C CA . MET A 1 71 ? 5.918 -0.307 -9.910 1.00 90.25 71 MET A CA 1
ATOM 552 C C . MET A 1 71 ? 7.304 0.024 -9.345 1.00 90.25 71 MET A C 1
ATOM 554 O O . MET A 1 71 ? 7.835 -0.727 -8.532 1.00 90.25 71 MET A O 1
ATOM 558 N N . ASP A 1 72 ? 7.900 1.145 -9.743 1.00 88.88 72 ASP A N 1
ATOM 559 C CA . ASP A 1 72 ? 9.175 1.600 -9.178 1.00 88.88 72 ASP A CA 1
ATOM 560 C C . ASP A 1 72 ? 9.025 2.168 -7.746 1.00 88.88 72 ASP A C 1
ATOM 562 O O . ASP A 1 72 ? 7.936 2.226 -7.173 1.00 88.88 72 ASP A O 1
ATOM 566 N N . SER A 1 73 ? 10.137 2.569 -7.118 1.00 86.19 73 SER A N 1
ATOM 567 C CA . SER A 1 73 ? 10.116 3.065 -5.733 1.00 86.19 73 SER A CA 1
ATOM 568 C C . SER A 1 73 ? 9.321 4.363 -5.555 1.00 86.19 73 SER A C 1
ATOM 570 O O . SER A 1 73 ? 8.702 4.538 -4.502 1.00 86.19 73 SER A O 1
ATOM 572 N N . ASP A 1 74 ? 9.333 5.260 -6.539 1.00 86.94 74 ASP A N 1
ATOM 573 C CA . ASP A 1 74 ? 8.625 6.542 -6.460 1.00 86.94 74 ASP A CA 1
ATOM 574 C C . ASP A 1 74 ? 7.119 6.308 -6.635 1.00 86.94 74 ASP A C 1
ATOM 576 O O . ASP A 1 74 ? 6.290 6.859 -5.906 1.00 86.94 74 ASP A O 1
ATOM 580 N N . GLN A 1 75 ? 6.762 5.396 -7.537 1.00 92.88 75 GLN A N 1
ATOM 581 C CA . GLN A 1 75 ? 5.405 4.909 -7.731 1.00 92.88 75 GLN A CA 1
ATOM 582 C C . GLN A 1 75 ? 4.866 4.188 -6.484 1.00 92.88 75 GLN A C 1
ATOM 584 O O . GLN A 1 75 ? 3.736 4.455 -6.063 1.00 92.88 75 GLN A O 1
ATOM 589 N N . CYS A 1 76 ? 5.670 3.348 -5.822 1.00 92.00 76 CYS A N 1
ATOM 590 C CA . CYS A 1 76 ? 5.321 2.759 -4.524 1.00 92.00 76 CYS A CA 1
ATOM 591 C C . CYS A 1 76 ? 4.989 3.836 -3.482 1.00 92.00 76 CYS A C 1
ATOM 593 O O . CYS A 1 76 ? 3.993 3.718 -2.765 1.00 92.00 76 CYS A O 1
ATOM 595 N N . GLU A 1 77 ? 5.817 4.884 -3.382 1.00 92.50 77 GLU A N 1
ATOM 596 C CA . GLU A 1 77 ? 5.588 5.997 -2.458 1.00 92.50 77 GLU A CA 1
ATOM 597 C C . GLU A 1 77 ? 4.274 6.718 -2.781 1.00 92.50 77 GLU A C 1
ATOM 599 O O . GLU A 1 77 ? 3.446 6.938 -1.890 1.00 92.50 77 GLU A O 1
ATOM 604 N N . GLN A 1 78 ? 4.056 7.038 -4.059 1.00 94.31 78 GLN A N 1
ATOM 605 C CA . GLN A 1 78 ? 2.853 7.714 -4.528 1.00 94.31 78 GLN A CA 1
ATOM 606 C C . GLN A 1 78 ? 1.593 6.899 -4.209 1.00 94.31 78 GLN A C 1
ATOM 608 O O . GLN A 1 78 ? 0.629 7.441 -3.659 1.00 94.31 78 GLN A O 1
ATOM 613 N N . MET A 1 79 ? 1.616 5.596 -4.495 1.00 97.12 79 MET A N 1
ATOM 614 C CA . MET A 1 79 ? 0.504 4.688 -4.232 1.00 97.12 79 MET A CA 1
ATOM 615 C C . MET A 1 79 ? 0.220 4.559 -2.733 1.00 97.12 79 MET A C 1
ATOM 617 O O . MET A 1 79 ? -0.919 4.723 -2.291 1.00 97.12 79 MET A O 1
ATOM 621 N N . ALA A 1 80 ? 1.254 4.330 -1.922 1.00 95.19 80 ALA A N 1
ATOM 622 C CA . ALA A 1 80 ? 1.105 4.228 -0.476 1.00 95.19 80 ALA A CA 1
ATOM 623 C C . ALA A 1 80 ? 0.538 5.515 0.136 1.00 95.19 80 ALA A C 1
ATOM 625 O O . ALA A 1 80 ? -0.371 5.468 0.969 1.00 95.19 80 ALA A O 1
ATOM 626 N N . LYS A 1 81 ? 1.033 6.677 -0.304 1.00 94.06 81 LYS A N 1
ATOM 627 C CA . LYS A 1 81 ? 0.521 7.981 0.124 1.00 94.06 81 LYS A CA 1
ATOM 628 C C . LYS A 1 81 ? -0.949 8.154 -0.253 1.00 94.06 81 LYS A C 1
ATOM 630 O O . LYS A 1 81 ? -1.721 8.611 0.588 1.00 94.06 81 LYS A O 1
ATOM 635 N N . ALA A 1 82 ? -1.346 7.775 -1.466 1.00 95.88 82 ALA A N 1
ATOM 636 C CA . ALA A 1 82 ? -2.734 7.861 -1.912 1.00 95.88 82 ALA A CA 1
ATOM 637 C C . ALA A 1 82 ? -3.669 6.974 -1.073 1.00 95.88 82 ALA A C 1
ATOM 639 O O . ALA A 1 82 ? -4.717 7.449 -0.634 1.00 95.88 82 ALA A O 1
ATOM 640 N N . ILE A 1 83 ? -3.260 5.740 -0.750 1.00 95.44 83 ILE A N 1
ATOM 641 C CA . ILE A 1 83 ? -4.014 4.842 0.145 1.00 95.44 83 ILE A CA 1
ATOM 642 C C . ILE A 1 83 ? -4.174 5.469 1.535 1.00 95.44 83 ILE A C 1
ATOM 644 O O . ILE A 1 83 ? -5.278 5.500 2.082 1.00 95.44 83 ILE A O 1
ATOM 648 N N . ILE A 1 84 ? -3.093 6.009 2.104 1.00 92.31 84 ILE A N 1
ATOM 649 C CA . ILE A 1 84 ? -3.111 6.660 3.422 1.00 92.31 84 ILE A CA 1
ATOM 650 C C . ILE A 1 84 ? -4.042 7.880 3.423 1.00 92.31 84 ILE A C 1
ATOM 652 O O . ILE A 1 84 ? -4.850 8.046 4.339 1.00 92.31 84 ILE A O 1
ATOM 656 N N . VAL A 1 85 ? -3.948 8.732 2.399 1.00 91.25 85 VAL A N 1
ATOM 657 C CA . VAL A 1 85 ? -4.803 9.918 2.241 1.00 91.25 85 VAL A CA 1
ATOM 658 C C . VAL A 1 85 ? -6.268 9.507 2.140 1.00 91.25 85 VAL A C 1
ATOM 660 O O . VAL A 1 85 ? -7.091 10.032 2.889 1.00 91.25 85 VAL A O 1
ATOM 663 N N . HIS A 1 86 ? -6.586 8.544 1.274 1.00 93.00 86 HIS A N 1
ATOM 664 C CA . HIS A 1 86 ? -7.948 8.053 1.092 1.00 93.00 86 HIS A CA 1
ATOM 665 C C . HIS A 1 86 ? -8.519 7.478 2.395 1.00 93.00 86 HIS A C 1
ATOM 667 O O . HIS A 1 86 ? -9.602 7.868 2.827 1.00 93.00 86 HIS A O 1
ATOM 673 N N . THR A 1 87 ? -7.748 6.630 3.080 1.00 91.44 87 THR A N 1
ATOM 674 C CA . THR A 1 87 ? -8.124 6.037 4.373 1.00 91.44 87 THR A CA 1
ATOM 675 C C . THR A 1 87 ? -8.465 7.123 5.398 1.00 91.44 87 THR A C 1
ATOM 677 O O . THR A 1 87 ? -9.516 7.075 6.037 1.00 91.44 87 THR A O 1
ATOM 680 N N . ARG A 1 88 ? -7.625 8.164 5.516 1.00 86.75 88 ARG A N 1
ATOM 681 C CA . ARG A 1 88 ? -7.875 9.301 6.421 1.00 86.75 88 ARG A CA 1
ATOM 682 C C . ARG A 1 88 ? -9.133 10.090 6.054 1.00 86.75 88 ARG A C 1
ATOM 684 O O . ARG A 1 88 ? -9.833 10.555 6.953 1.00 86.75 88 ARG A O 1
ATOM 691 N N . GLN A 1 89 ? -9.401 10.275 4.762 1.00 88.31 89 GLN A N 1
ATOM 692 C CA . GLN A 1 89 ? -10.583 10.994 4.280 1.00 88.31 89 GLN A CA 1
ATOM 693 C C . GLN A 1 89 ? -11.874 10.222 4.579 1.00 88.31 89 GLN A C 1
ATOM 695 O O . GLN A 1 89 ? -12.845 10.816 5.047 1.00 88.31 89 GLN A O 1
ATOM 700 N N . VAL A 1 90 ? -11.876 8.905 4.352 1.00 89.62 90 VAL A N 1
ATOM 701 C CA . VAL A 1 90 ? -13.058 8.046 4.518 1.00 89.62 90 VAL A CA 1
ATOM 702 C C . VAL A 1 90 ? -13.366 7.763 5.987 1.00 89.62 90 VAL A C 1
ATOM 704 O O . VAL A 1 90 ? -14.520 7.863 6.402 1.00 89.62 90 VAL A O 1
ATOM 707 N N . GLU A 1 91 ? -12.360 7.444 6.802 1.00 86.56 91 GLU A N 1
ATOM 708 C CA . GLU A 1 91 ? -12.577 7.018 8.194 1.00 86.56 91 GLU A CA 1
ATOM 709 C C . GLU A 1 91 ? -12.841 8.180 9.168 1.00 86.56 91 GLU A C 1
ATOM 711 O O . GLU A 1 91 ? -13.209 7.944 10.321 1.00 86.56 91 GLU A O 1
ATOM 716 N N . ARG A 1 92 ? -12.728 9.433 8.691 1.00 68.94 92 ARG A N 1
ATOM 717 C CA . ARG A 1 92 ? -12.712 10.683 9.479 1.00 68.94 92 ARG A CA 1
ATOM 718 C C . ARG A 1 92 ? -11.561 10.708 10.502 1.00 68.94 92 ARG A C 1
ATOM 720 O O . ARG A 1 92 ? -11.067 9.683 10.954 1.00 68.94 92 ARG A O 1
ATOM 727 N N . ALA A 1 93 ? -11.115 11.903 10.901 1.00 60.06 93 ALA A N 1
ATOM 728 C CA . ALA A 1 93 ? -9.978 12.129 11.811 1.00 60.06 93 ALA A CA 1
ATOM 729 C C . ALA A 1 93 ? -10.232 11.712 13.286 1.00 60.06 93 ALA A C 1
ATOM 731 O O . ALA A 1 93 ? -9.884 12.424 14.223 1.00 60.06 93 ALA A O 1
ATOM 732 N N . GLY A 1 94 ? -10.871 10.566 13.519 1.00 58.41 94 GLY A N 1
ATOM 733 C CA . GLY A 1 94 ? -11.249 10.056 14.831 1.00 58.41 94 GLY A CA 1
ATOM 734 C C . GLY A 1 94 ? -10.300 8.977 15.344 1.00 58.41 94 GLY A C 1
ATOM 735 O O . GLY A 1 94 ? -10.724 7.831 15.469 1.00 58.41 94 GLY A O 1
ATOM 736 N N . ARG A 1 95 ? -9.031 9.335 15.605 1.00 62.97 95 ARG A N 1
ATOM 737 C CA . ARG A 1 95 ? -7.991 8.652 16.425 1.00 62.97 95 ARG A CA 1
ATOM 738 C C . ARG A 1 95 ? -6.607 9.185 16.029 1.00 62.97 95 ARG A C 1
ATOM 740 O O . ARG A 1 95 ? -6.453 9.694 14.924 1.00 62.97 95 ARG A O 1
ATOM 747 N N . ASN A 1 96 ? -5.606 9.010 16.902 1.00 66.06 96 ASN A N 1
ATOM 748 C CA . ASN A 1 96 ? -4.203 9.351 16.619 1.00 66.06 96 ASN A CA 1
ATOM 749 C C . ASN A 1 96 ? -3.794 8.845 15.221 1.00 66.06 96 AS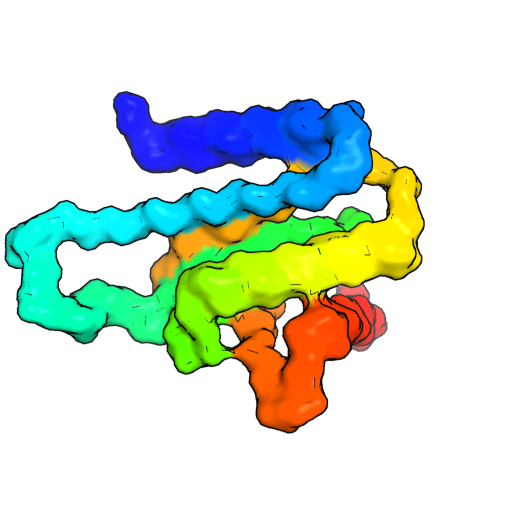N A C 1
ATOM 751 O O . ASN A 1 96 ? -3.820 7.617 15.010 1.00 66.06 96 ASN A O 1
ATOM 755 N N . PRO A 1 97 ? -3.468 9.745 14.272 1.00 66.69 97 PRO A N 1
ATOM 756 C CA . PRO A 1 97 ? -3.092 9.359 12.921 1.00 66.69 97 PRO A CA 1
ATOM 757 C C . PRO A 1 97 ? -1.865 8.449 12.958 1.00 66.69 97 PRO A C 1
ATOM 759 O O . PRO A 1 97 ? -0.864 8.732 13.615 1.00 66.69 97 PRO A O 1
ATOM 762 N N . GLN A 1 98 ? -1.946 7.315 12.262 1.00 78.81 98 GLN A N 1
ATOM 763 C CA . GLN A 1 98 ? -0.775 6.471 12.070 1.00 78.81 98 GLN A CA 1
ATOM 764 C C . GLN A 1 98 ? 0.144 7.101 11.028 1.00 78.81 98 GLN A C 1
ATOM 766 O O . GLN A 1 98 ? -0.306 7.475 9.945 1.00 78.81 98 GLN A O 1
ATOM 771 N N . VAL A 1 99 ? 1.434 7.144 11.347 1.00 80.81 99 VAL A N 1
ATOM 772 C CA . VAL A 1 99 ? 2.498 7.409 10.378 1.00 80.81 99 VAL A CA 1
ATOM 773 C C . VAL A 1 99 ? 2.686 6.166 9.511 1.00 80.81 99 VAL A C 1
ATOM 775 O O . VAL A 1 99 ? 2.867 5.068 10.042 1.00 80.81 99 VAL A O 1
ATOM 778 N N . GLY A 1 100 ? 2.629 6.329 8.189 1.00 83.19 100 GLY A N 1
ATOM 779 C CA . GLY A 1 100 ? 2.963 5.253 7.259 1.00 83.19 100 GLY A CA 1
ATOM 780 C C . GLY A 1 100 ? 4.476 5.068 7.192 1.00 83.19 100 GLY A C 1
ATOM 781 O O . GLY A 1 100 ? 5.219 6.046 7.120 1.00 83.19 100 GLY A O 1
ATOM 782 N N . ILE A 1 101 ? 4.948 3.826 7.223 1.00 86.44 101 ILE A N 1
ATOM 783 C CA . ILE A 1 101 ? 6.370 3.511 7.059 1.00 86.44 101 ILE A CA 1
ATOM 784 C C . ILE A 1 101 ? 6.477 2.521 5.909 1.00 86.44 101 ILE A C 1
ATOM 786 O O . ILE A 1 101 ? 5.945 1.419 6.010 1.00 86.44 101 ILE A O 1
ATOM 790 N N . LEU A 1 102 ? 7.139 2.931 4.830 1.00 88.38 102 LEU A N 1
ATOM 791 C CA . LEU A 1 102 ? 7.487 2.079 3.703 1.00 88.38 102 LEU A CA 1
ATOM 792 C C . LEU A 1 102 ? 8.885 1.525 3.935 1.00 88.38 102 LEU A C 1
ATOM 794 O O . LEU A 1 102 ? 9.867 2.261 3.912 1.00 88.38 102 LEU A O 1
ATOM 798 N N . GLU A 1 103 ? 8.989 0.227 4.164 1.00 88.44 103 GLU A N 1
ATOM 799 C CA . GLU A 1 103 ? 10.261 -0.465 4.283 1.00 88.44 103 GLU A CA 1
ATOM 800 C C . GLU A 1 103 ? 10.496 -1.382 3.096 1.00 88.44 103 GLU A C 1
ATOM 802 O O . GLU A 1 103 ? 9.656 -2.218 2.775 1.00 88.44 103 GLU A O 1
ATOM 807 N N . MET A 1 104 ? 11.691 -1.335 2.517 1.00 86.69 104 MET A N 1
ATOM 808 C CA . MET A 1 104 ? 12.056 -2.314 1.502 1.00 86.69 104 MET A CA 1
ATOM 809 C C . MET A 1 104 ? 12.180 -3.716 2.121 1.00 86.69 104 MET A C 1
ATOM 811 O O . MET A 1 104 ? 12.876 -3.911 3.131 1.00 86.69 104 MET A O 1
ATOM 815 N N . ARG A 1 105 ? 11.533 -4.702 1.494 1.00 86.44 105 ARG A N 1
ATOM 816 C CA . ARG A 1 105 ? 11.632 -6.132 1.813 1.00 86.44 105 ARG A CA 1
ATOM 817 C C . ARG A 1 105 ? 11.960 -6.936 0.561 1.00 86.44 105 ARG A C 1
ATOM 819 O O . ARG A 1 105 ? 11.617 -6.556 -0.551 1.00 86.44 105 ARG A O 1
ATOM 826 N N . VAL A 1 106 ? 12.621 -8.074 0.765 1.00 83.50 106 VAL A N 1
ATOM 827 C CA . VAL A 1 106 ? 13.000 -9.003 -0.316 1.00 83.50 106 VAL A CA 1
ATOM 828 C C . VAL A 1 106 ? 11.811 -9.783 -0.885 1.00 83.50 106 VAL A C 1
ATOM 830 O O . VAL A 1 106 ? 11.910 -10.321 -1.983 1.00 83.50 106 VAL A O 1
ATOM 833 N N . SER A 1 107 ? 10.706 -9.857 -0.140 1.00 85.56 107 SER A N 1
ATOM 834 C CA . SER A 1 107 ? 9.459 -10.512 -0.533 1.00 85.56 107 SER A CA 1
ATOM 835 C C . SER A 1 107 ? 8.290 -9.997 0.308 1.00 85.56 107 SER A C 1
ATOM 837 O O . SER A 1 107 ? 8.490 -9.435 1.395 1.00 85.56 107 SER A O 1
ATOM 839 N N . ALA A 1 108 ? 7.072 -10.249 -0.170 1.00 89.06 108 ALA A N 1
ATOM 840 C CA . ALA A 1 108 ? 5.852 -10.042 0.598 1.00 89.06 108 ALA A CA 1
ATOM 841 C C . ALA A 1 108 ? 5.869 -10.866 1.897 1.00 89.06 108 ALA A C 1
ATOM 843 O O . ALA A 1 108 ? 6.408 -11.976 1.940 1.00 89.06 108 ALA A O 1
ATOM 844 N N . ALA A 1 109 ? 5.279 -10.316 2.961 1.00 88.62 109 ALA A N 1
ATOM 845 C CA . ALA A 1 109 ? 4.967 -11.097 4.154 1.00 88.62 109 ALA A CA 1
ATOM 846 C C . ALA A 1 109 ? 3.791 -12.047 3.868 1.00 88.62 109 ALA A C 1
ATOM 848 O O . ALA A 1 109 ? 2.964 -11.773 2.999 1.00 88.62 109 ALA A O 1
ATOM 849 N N . GLU A 1 110 ? 3.700 -13.149 4.610 1.00 89.38 110 GLU A N 1
ATOM 850 C CA . GLU A 1 110 ? 2.557 -14.061 4.518 1.00 89.38 110 GLU A CA 1
ATOM 851 C C . GLU A 1 110 ? 1.247 -13.314 4.819 1.00 89.38 110 GLU A C 1
ATOM 853 O O . GLU A 1 110 ? 1.165 -12.555 5.786 1.00 89.38 110 GLU A O 1
ATOM 858 N N . GLY A 1 111 ? 0.244 -13.482 3.952 1.00 89.69 111 GLY A N 1
ATOM 859 C CA . GLY A 1 111 ? -1.039 -12.781 4.060 1.00 89.69 111 GLY A CA 1
ATOM 860 C C . GLY A 1 111 ? -0.983 -11.274 3.774 1.00 89.69 111 GLY A C 1
ATOM 861 O O . GLY A 1 111 ? -1.962 -10.578 4.040 1.00 89.69 111 GLY A O 1
ATOM 862 N N . ALA A 1 112 ? 0.134 -10.745 3.256 1.00 94.12 112 ALA A N 1
ATOM 863 C CA . ALA A 1 112 ? 0.197 -9.351 2.830 1.00 94.12 112 ALA A CA 1
ATOM 864 C C . ALA A 1 112 ? -0.722 -9.100 1.628 1.00 94.12 112 ALA A C 1
ATOM 866 O O . ALA A 1 112 ? -0.760 -9.882 0.678 1.00 94.12 112 ALA A O 1
ATOM 867 N N . TRP A 1 113 ? -1.415 -7.967 1.655 1.00 96.75 113 TRP A N 1
ATOM 868 C CA . TRP A 1 113 ? -2.178 -7.474 0.525 1.00 96.75 113 TRP A CA 1
ATOM 869 C C . TRP A 1 113 ? -1.222 -6.921 -0.532 1.00 96.75 113 TRP A C 1
ATOM 871 O O . TRP A 1 113 ? -0.470 -5.978 -0.265 1.00 96.75 113 TRP A O 1
ATOM 881 N N . ILE A 1 114 ? -1.235 -7.524 -1.719 1.00 96.31 114 ILE A N 1
ATOM 882 C CA . ILE A 1 114 ? -0.390 -7.103 -2.835 1.00 96.31 114 ILE A CA 1
ATOM 883 C C . ILE A 1 114 ? -1.072 -5.938 -3.546 1.00 96.31 114 ILE A C 1
ATOM 885 O O . ILE A 1 114 ? -2.166 -6.083 -4.084 1.00 96.31 114 ILE A O 1
ATOM 889 N N . VAL A 1 115 ? -0.420 -4.782 -3.542 1.00 96.56 115 VAL A N 1
ATOM 890 C CA . VAL A 1 115 ? -0.898 -3.569 -4.201 1.00 96.56 115 VAL A CA 1
ATOM 891 C C . VAL A 1 115 ? -0.287 -3.490 -5.595 1.00 96.56 115 VAL A C 1
ATOM 893 O O . VAL A 1 115 ? 0.923 -3.627 -5.748 1.00 96.56 115 VAL A O 1
ATOM 896 N N . THR A 1 116 ? -1.113 -3.240 -6.608 1.00 95.31 116 THR A N 1
ATOM 897 C CA . THR A 1 116 ? -0.682 -3.084 -8.006 1.00 95.31 116 THR A CA 1
ATOM 898 C C . THR A 1 116 ? -0.696 -1.622 -8.442 1.00 95.31 116 THR A C 1
ATOM 900 O O . THR A 1 116 ? -1.308 -0.774 -7.786 1.00 95.31 116 THR A O 1
ATOM 903 N N . TRP A 1 117 ? -0.030 -1.317 -9.557 1.00 95.25 117 TRP A N 1
ATOM 904 C CA . TRP A 1 117 ? -0.128 -0.003 -10.189 1.00 95.25 117 TRP A CA 1
ATOM 905 C C . TRP A 1 117 ? -1.490 0.147 -10.898 1.00 95.25 117 TRP A C 1
ATOM 907 O O . TRP A 1 117 ? -2.031 -0.860 -11.367 1.00 95.25 117 TRP A O 1
ATOM 917 N N . PRO A 1 118 ? -2.087 1.355 -10.966 1.00 96.00 118 PRO A N 1
ATOM 918 C CA . PRO A 1 118 ? -3.309 1.593 -11.719 1.00 96.00 118 PRO A CA 1
ATOM 919 C C . PRO A 1 118 ? -3.178 1.139 -13.176 1.00 96.00 118 PRO A C 1
ATOM 921 O O . PRO A 1 118 ? -2.148 1.391 -13.810 1.00 96.00 118 PRO A O 1
ATOM 924 N N . PRO A 1 119 ? -4.235 0.531 -13.739 1.00 94.56 119 PRO A N 1
ATOM 925 C CA . PRO A 1 119 ? -4.306 0.289 -15.169 1.00 94.56 119 PRO A CA 1
ATOM 926 C C . PRO A 1 119 ? -4.408 1.611 -15.943 1.00 94.56 119 PRO A C 1
ATOM 928 O O . PRO A 1 119 ? -4.739 2.666 -15.394 1.00 94.56 119 PRO A O 1
ATOM 931 N N . GLU A 1 120 ? -4.149 1.549 -17.248 1.00 93.44 120 GLU A N 1
ATOM 932 C CA . GLU A 1 120 ? -4.230 2.716 -18.125 1.00 93.44 120 GLU A CA 1
ATOM 933 C C . GLU A 1 120 ? -5.610 3.395 -18.037 1.00 93.44 120 GLU A C 1
ATOM 935 O O . GLU A 1 120 ? -6.655 2.744 -18.057 1.00 93.44 120 GLU A O 1
ATOM 940 N N . GLY A 1 121 ? -5.610 4.726 -17.922 1.00 94.75 121 GLY A N 1
ATOM 941 C CA . GLY A 1 121 ? -6.829 5.530 -17.812 1.00 94.75 121 GLY A CA 1
ATOM 942 C C . GLY A 1 121 ? -7.422 5.640 -16.402 1.00 94.75 121 GLY A C 1
ATOM 943 O O . GLY A 1 121 ? -8.384 6.386 -16.228 1.00 94.75 121 GLY A O 1
ATOM 944 N N . VAL A 1 122 ? -6.851 4.967 -15.396 1.00 97.12 122 VAL A N 1
ATOM 945 C CA . VAL A 1 122 ? -7.253 5.087 -13.983 1.00 97.12 122 VAL A CA 1
ATOM 946 C C . VAL A 1 122 ? -6.222 5.915 -13.220 1.00 97.12 122 VAL A C 1
ATOM 948 O O . VAL A 1 122 ? -5.017 5.705 -13.356 1.00 97.12 122 VAL A O 1
ATOM 951 N N . THR A 1 123 ? -6.670 6.877 -12.409 1.00 97.62 123 THR A N 1
ATOM 952 C CA . THR A 1 123 ? -5.737 7.671 -11.591 1.00 97.62 123 THR A CA 1
ATOM 953 C C . THR A 1 123 ? -5.264 6.888 -10.366 1.00 97.62 123 THR A C 1
ATOM 955 O O . THR A 1 123 ? -5.931 5.966 -9.892 1.00 97.62 123 THR A O 1
ATOM 958 N N . VAL A 1 124 ? -4.123 7.286 -9.800 1.00 97.19 124 VAL A N 1
ATOM 959 C CA . VAL A 1 124 ? -3.587 6.668 -8.576 1.00 97.19 124 VAL A CA 1
ATOM 960 C C . VAL A 1 124 ? -4.580 6.777 -7.415 1.00 97.19 124 VAL A C 1
ATOM 962 O O . VAL A 1 124 ? -4.735 5.833 -6.650 1.00 97.19 124 VAL A O 1
ATOM 965 N N . GLU A 1 125 ? -5.302 7.891 -7.300 1.00 97.44 125 GLU A N 1
ATOM 966 C CA . GLU A 1 125 ? -6.298 8.116 -6.249 1.00 97.44 125 GLU A CA 1
ATOM 967 C C . GLU A 1 125 ? -7.515 7.201 -6.405 1.00 97.44 125 GLU A C 1
ATOM 969 O O . GLU A 1 125 ? -8.009 6.662 -5.414 1.00 97.44 125 GLU A O 1
ATOM 974 N N . GLN A 1 126 ? -7.990 7.008 -7.639 1.00 97.81 126 GLN A N 1
ATOM 975 C CA . GLN A 1 126 ? -9.091 6.088 -7.931 1.00 97.81 126 GLN A CA 1
ATOM 976 C C . GLN A 1 126 ? -8.696 4.648 -7.612 1.00 97.81 126 GLN A C 1
ATOM 978 O O . GLN A 1 126 ? -9.452 3.928 -6.962 1.00 97.81 126 GLN A O 1
ATOM 983 N N . HIS A 1 127 ? -7.490 4.247 -8.014 1.00 97.94 127 HIS A N 1
ATOM 984 C CA . HIS A 1 127 ? -6.980 2.914 -7.714 1.00 97.94 127 HIS A CA 1
ATOM 985 C C . HIS A 1 127 ? -6.746 2.714 -6.218 1.00 97.94 127 HIS A C 1
ATOM 987 O O . HIS A 1 127 ? -7.119 1.683 -5.679 1.00 97.94 127 HIS A O 1
ATOM 993 N N . ALA A 1 128 ? -6.219 3.709 -5.504 1.00 97.31 128 ALA A N 1
ATOM 994 C CA . ALA A 1 128 ? -6.061 3.649 -4.052 1.00 97.31 128 ALA A CA 1
ATOM 995 C C . ALA A 1 128 ? -7.405 3.496 -3.316 1.00 97.31 128 ALA A C 1
ATOM 997 O O . ALA A 1 128 ? -7.495 2.733 -2.351 1.00 97.31 128 ALA A O 1
ATOM 998 N N . ALA A 1 129 ? -8.453 4.186 -3.780 1.00 97.50 129 ALA A N 1
ATOM 999 C CA . ALA A 1 129 ? -9.812 4.019 -3.268 1.00 97.50 129 ALA A CA 1
ATOM 1000 C C . ALA A 1 129 ? -10.346 2.598 -3.509 1.00 97.50 129 ALA A C 1
ATOM 1002 O O . ALA A 1 129 ? -10.961 1.999 -2.627 1.00 97.50 129 ALA A O 1
ATOM 1003 N N . GLU A 1 130 ? -10.059 2.038 -4.683 1.00 97.56 130 GLU A N 1
ATOM 1004 C CA . GLU A 1 130 ? -10.428 0.668 -5.025 1.00 97.56 130 GLU A CA 1
ATOM 1005 C C . GLU A 1 130 ? -9.677 -0.362 -4.172 1.00 97.56 130 GLU A C 1
ATOM 1007 O O . GLU A 1 130 ? -10.299 -1.262 -3.613 1.00 97.56 130 GLU A O 1
ATOM 1012 N N . GLN A 1 131 ? -8.366 -0.197 -3.972 1.00 97.06 131 GLN A N 1
ATOM 1013 C CA . GLN A 1 131 ? -7.580 -1.047 -3.070 1.00 97.06 131 GLN A CA 1
ATOM 1014 C C . GLN A 1 131 ? -8.160 -1.033 -1.652 1.00 97.06 131 GLN A C 1
ATOM 1016 O O . GLN A 1 131 ? -8.348 -2.089 -1.050 1.00 97.06 131 GLN A O 1
ATOM 1021 N N . TYR A 1 132 ? -8.502 0.148 -1.126 1.00 96.00 132 TYR A N 1
ATOM 1022 C CA . TYR A 1 132 ? -9.167 0.270 0.172 1.00 96.00 132 TYR A CA 1
ATOM 1023 C C . TYR A 1 132 ? -10.488 -0.515 0.207 1.00 96.00 132 TYR A C 1
ATOM 1025 O O . TYR A 1 132 ? -10.721 -1.278 1.148 1.00 96.00 132 TYR A O 1
ATOM 1033 N N . ARG A 1 133 ? -11.336 -0.361 -0.820 1.00 96.50 133 ARG A N 1
ATOM 1034 C CA . ARG A 1 133 ? -12.624 -1.062 -0.925 1.00 96.50 133 ARG A CA 1
ATOM 1035 C C . ARG A 1 133 ? -12.432 -2.579 -0.918 1.00 96.50 133 ARG A C 1
ATOM 1037 O O . ARG A 1 133 ? -13.044 -3.251 -0.092 1.00 96.50 133 ARG A O 1
ATOM 1044 N N . LEU A 1 134 ? -11.540 -3.094 -1.765 1.00 96.38 134 LEU A N 1
ATOM 1045 C CA . LEU A 1 134 ? -11.241 -4.524 -1.876 1.00 96.38 134 LEU A CA 1
ATOM 1046 C C . LEU A 1 134 ? -10.707 -5.108 -0.562 1.00 96.38 134 LEU A C 1
ATOM 1048 O O . LEU A 1 134 ? -11.130 -6.187 -0.152 1.00 96.38 134 LEU A O 1
ATOM 1052 N N . ILE A 1 135 ? -9.832 -4.382 0.141 1.00 94.88 135 ILE A N 1
ATOM 1053 C CA . ILE A 1 135 ? -9.321 -4.804 1.453 1.00 94.88 135 ILE A CA 1
ATOM 1054 C C . ILE A 1 135 ? -10.460 -4.919 2.472 1.00 94.88 135 ILE A C 1
ATOM 1056 O O . ILE A 1 135 ? -10.501 -5.869 3.257 1.00 94.88 135 ILE A O 1
ATOM 1060 N N . VAL A 1 136 ? -11.370 -3.942 2.502 1.00 93.44 136 VAL A N 1
ATOM 1061 C CA . VAL A 1 136 ? -12.523 -3.957 3.412 1.00 93.44 136 VAL A CA 1
ATOM 1062 C C . VAL A 1 136 ? -13.488 -5.092 3.058 1.00 93.44 136 VAL A C 1
ATOM 1064 O O . VAL A 1 136 ? -13.961 -5.779 3.960 1.00 93.44 136 VAL A O 1
ATOM 1067 N N . GLU A 1 137 ? -13.750 -5.326 1.774 1.00 92.94 137 GLU A N 1
ATOM 1068 C CA . GLU A 1 137 ? -14.629 -6.401 1.299 1.00 92.94 137 GLU A CA 1
ATOM 1069 C C . GLU A 1 137 ? -14.073 -7.789 1.626 1.00 92.94 137 GLU A C 1
ATOM 1071 O O . GLU A 1 137 ? -14.764 -8.574 2.276 1.00 92.94 137 GLU A O 1
ATOM 1076 N N . ALA A 1 138 ? -12.802 -8.053 1.311 1.00 89.88 138 ALA A N 1
ATOM 1077 C CA . ALA A 1 138 ? -12.154 -9.341 1.577 1.00 89.88 138 ALA A CA 1
ATOM 1078 C C . ALA A 1 138 ? -12.193 -9.736 3.067 1.00 89.88 138 ALA A C 1
ATOM 1080 O O . ALA A 1 138 ? -12.280 -10.912 3.416 1.00 89.88 138 ALA A O 1
ATOM 1081 N N . ARG A 1 139 ? -12.172 -8.749 3.972 1.00 85.06 139 ARG A N 1
ATOM 1082 C CA . ARG A 1 139 ? -12.304 -8.973 5.422 1.00 85.06 139 ARG A CA 1
ATOM 1083 C C . ARG A 1 139 ? -13.713 -9.364 5.850 1.00 85.06 139 ARG A C 1
ATOM 1085 O O . ARG A 1 139 ? -13.863 -10.072 6.838 1.00 85.06 139 ARG A O 1
ATOM 1092 N N . ASN A 1 140 ? -14.735 -8.873 5.159 1.00 78.88 140 ASN A N 1
ATOM 1093 C CA . ASN A 1 140 ? -16.122 -9.209 5.473 1.00 78.88 140 ASN A CA 1
ATOM 1094 C C . ASN A 1 140 ? -16.483 -10.618 4.981 1.00 78.88 140 ASN A C 1
ATOM 1096 O O . ASN A 1 140 ? -17.353 -11.261 5.563 1.00 78.88 140 ASN A O 1
ATOM 1100 N N . GLU A 1 141 ? -15.800 -11.106 3.944 1.00 72.00 141 GLU A N 1
ATOM 1101 C CA . GLU A 1 141 ? -15.960 -12.465 3.414 1.00 72.00 141 GLU A CA 1
ATOM 1102 C C . GLU A 1 141 ? -15.231 -13.524 4.265 1.00 72.00 141 GLU A C 1
ATOM 1104 O O . GLU A 1 141 ? -15.675 -14.673 4.346 1.00 72.00 141 GLU A O 1
ATOM 1109 N N . HIS A 1 142 ? -14.154 -13.134 4.956 1.00 61.81 142 HIS A N 1
ATOM 1110 C CA . HIS A 1 142 ? -13.333 -14.005 5.806 1.00 61.81 142 HIS A CA 1
ATOM 1111 C C . HIS A 1 142 ? -13.017 -13.339 7.171 1.00 61.81 142 HIS A C 1
ATOM 1113 O O . HIS A 1 142 ? -11.909 -12.822 7.347 1.00 61.81 142 HIS A O 1
ATOM 1119 N N . PRO A 1 143 ? -13.984 -13.306 8.117 1.00 57.19 143 PRO A N 1
ATOM 1120 C CA . PRO A 1 143 ? -13.911 -12.510 9.352 1.00 57.19 143 PRO A CA 1
ATOM 1121 C C . PRO A 1 143 ? -12.883 -12.957 10.403 1.00 57.19 143 PRO A C 1
ATOM 1123 O O . PRO A 1 143 ? -12.657 -14.179 10.555 1.00 57.19 143 PRO A O 1
#

Radius of gyration: 16.03 Å; chains: 1; bounding box: 48×32×37 Å

Foldseek 3Di:
DDPVVVVVVVQVVQVVCLQDDDDAAEAEADDDPPPVVQPPDPVSQQQQKFWWKFDDAPNDTAIATEGCPAPNPVQNVLLQSLLLVLSCVVVDPPDRRGHIYIYMDSHGDVRHDYQHGDDPPADSNRSSNVSSVVVVVVVVVPD

Organism: NCBI:txid380021